Protein AF-A0A1H8PLS5-F1 (afdb_monomer_lite)

Structure (mmCIF, N/CA/C/O backbone):
data_AF-A0A1H8PLS5-F1
#
_entry.id   AF-A0A1H8PLS5-F1
#
loop_
_atom_site.group_PDB
_atom_site.id
_atom_site.type_symbol
_atom_site.label_atom_id
_atom_site.label_alt_id
_atom_site.label_comp_id
_atom_site.label_asym_id
_atom_site.label_entity_id
_atom_site.label_seq_id
_atom_site.pdbx_PDB_ins_code
_atom_site.Cartn_x
_atom_site.Cartn_y
_atom_site.Cartn_z
_atom_site.occupancy
_atom_site.B_iso_or_equiv
_atom_site.auth_seq_id
_atom_site.auth_comp_id
_atom_site.auth_asym_id
_atom_site.auth_atom_id
_atom_site.pdbx_PDB_model_num
ATOM 1 N N . MET A 1 1 ? 8.057 19.705 -5.023 1.00 42.19 1 MET A N 1
ATOM 2 C CA . MET A 1 1 ? 7.610 18.480 -5.719 1.00 42.19 1 MET A CA 1
ATOM 3 C C . MET A 1 1 ? 6.935 17.615 -4.670 1.00 42.19 1 MET A C 1
ATOM 5 O O . MET A 1 1 ? 7.530 17.405 -3.623 1.00 42.19 1 MET A O 1
ATOM 9 N N . ASN A 1 2 ? 5.665 17.257 -4.862 1.00 48.56 2 ASN A N 1
ATOM 10 C CA . ASN A 1 2 ? 4.940 16.417 -3.905 1.00 48.56 2 ASN A CA 1
ATOM 11 C C . ASN A 1 2 ? 5.481 14.987 -4.045 1.00 48.56 2 ASN A C 1
ATOM 13 O O . ASN A 1 2 ? 5.076 14.272 -4.957 1.00 48.56 2 ASN A O 1
ATOM 17 N N . ASN A 1 3 ? 6.429 14.597 -3.190 1.00 67.56 3 ASN A N 1
ATOM 18 C CA . ASN A 1 3 ? 7.031 13.259 -3.172 1.00 67.56 3 ASN A CA 1
ATOM 19 C C . ASN A 1 3 ? 6.062 12.256 -2.527 1.00 67.56 3 ASN A C 1
ATOM 21 O O . ASN A 1 3 ? 6.314 11.732 -1.446 1.00 67.56 3 ASN A O 1
ATOM 25 N N . ASN A 1 4 ? 4.905 12.047 -3.153 1.00 84.88 4 ASN A N 1
ATOM 26 C CA . ASN A 1 4 ? 3.955 11.036 -2.717 1.00 84.88 4 ASN A CA 1
ATOM 27 C C . ASN A 1 4 ? 4.477 9.651 -3.148 1.00 84.88 4 ASN A C 1
ATOM 29 O O . ASN A 1 4 ? 4.513 9.389 -4.354 1.00 84.88 4 ASN A O 1
ATOM 33 N N . PRO A 1 5 ? 4.827 8.746 -2.214 1.00 87.62 5 PRO A N 1
ATOM 34 C CA . PRO A 1 5 ? 5.340 7.423 -2.565 1.00 87.62 5 PRO A CA 1
ATOM 35 C C . PRO A 1 5 ? 4.354 6.612 -3.416 1.00 87.62 5 PRO A C 1
ATOM 37 O O . PRO A 1 5 ? 4.775 5.865 -4.296 1.00 87.62 5 PRO A O 1
ATOM 40 N N . LEU A 1 6 ? 3.041 6.799 -3.236 1.00 89.12 6 LEU A N 1
ATOM 41 C CA . LEU A 1 6 ? 2.042 6.126 -4.069 1.00 89.12 6 LEU A CA 1
ATOM 42 C C . LEU A 1 6 ? 2.037 6.619 -5.514 1.00 89.12 6 LEU A C 1
ATOM 44 O O . LEU A 1 6 ? 1.753 5.830 -6.409 1.00 89.12 6 LEU A O 1
ATOM 48 N N . SER A 1 7 ? 2.371 7.887 -5.764 1.00 89.44 7 SER A N 1
ATOM 49 C CA . SER A 1 7 ? 2.476 8.399 -7.133 1.00 89.44 7 SER A CA 1
ATOM 50 C C . SER A 1 7 ? 3.635 7.741 -7.880 1.00 89.44 7 SER A C 1
ATOM 52 O O . SER A 1 7 ? 3.464 7.357 -9.032 1.00 89.44 7 SER A O 1
ATOM 54 N N . THR A 1 8 ? 4.774 7.532 -7.214 1.00 88.62 8 THR A N 1
ATOM 55 C CA . THR A 1 8 ? 5.902 6.783 -7.787 1.00 88.62 8 THR A CA 1
ATOM 56 C C . THR A 1 8 ? 5.527 5.323 -8.041 1.00 88.62 8 THR A C 1
ATOM 58 O O . THR A 1 8 ? 5.780 4.804 -9.124 1.00 88.62 8 THR A O 1
ATOM 61 N N . LEU A 1 9 ? 4.881 4.663 -7.073 1.00 88.75 9 LEU A N 1
ATOM 62 C CA . LEU A 1 9 ? 4.518 3.247 -7.189 1.00 88.75 9 LEU A CA 1
ATOM 63 C C . LEU A 1 9 ? 3.432 2.990 -8.240 1.00 88.75 9 LEU A C 1
ATOM 65 O O . LEU A 1 9 ? 3.482 1.958 -8.900 1.00 88.75 9 LEU A O 1
ATOM 69 N N . ALA A 1 10 ? 2.493 3.916 -8.455 1.00 88.81 10 ALA A N 1
ATOM 70 C CA . ALA A 1 10 ? 1.381 3.749 -9.396 1.00 88.81 10 ALA A CA 1
ATOM 71 C C . ALA A 1 10 ? 1.820 3.386 -10.825 1.00 88.81 10 ALA A C 1
ATOM 73 O O . ALA A 1 10 ? 1.112 2.655 -11.511 1.00 88.81 10 ALA A O 1
ATOM 74 N N . HIS A 1 11 ? 2.997 3.846 -11.261 1.00 88.12 11 HIS A N 1
ATOM 75 C CA . HIS A 1 11 ? 3.557 3.516 -12.576 1.00 88.12 11 HIS A CA 1
ATOM 76 C C . HIS A 1 11 ? 3.993 2.053 -12.720 1.00 88.12 11 HIS A C 1
ATOM 78 O O . HIS A 1 11 ? 4.123 1.560 -13.839 1.00 88.12 11 HIS A O 1
ATOM 84 N N . TYR A 1 12 ? 4.221 1.372 -11.599 1.00 88.44 12 TYR A N 1
ATOM 85 C CA . TYR A 1 12 ? 4.785 0.026 -11.548 1.00 88.44 12 TYR A CA 1
ATOM 86 C C . TYR A 1 12 ? 3.818 -0.999 -10.961 1.00 88.44 12 TYR A C 1
ATOM 88 O O . TYR A 1 12 ? 4.099 -2.193 -10.993 1.00 88.44 12 TYR A O 1
ATOM 96 N N . LEU A 1 13 ? 2.681 -0.564 -10.424 1.00 89.62 13 LEU A N 1
ATOM 97 C CA . LEU A 1 13 ? 1.683 -1.460 -9.863 1.00 89.62 13 LEU A CA 1
ATOM 98 C C . LEU A 1 13 ? 0.885 -2.155 -10.966 1.00 89.62 13 LEU A C 1
ATOM 100 O O . LEU A 1 13 ? 0.333 -1.516 -11.862 1.00 89.62 13 LEU A O 1
ATOM 104 N N . THR A 1 14 ? 0.777 -3.477 -10.870 1.00 86.00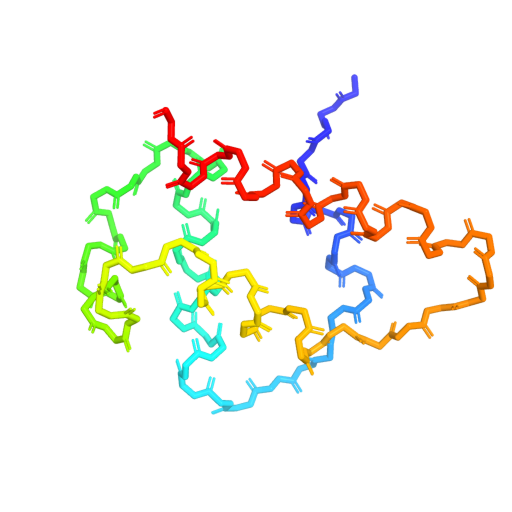 14 THR A N 1
ATOM 105 C CA . THR A 1 14 ? -0.110 -4.254 -11.734 1.00 86.00 14 THR A CA 1
ATOM 106 C C . THR A 1 14 ? -1.519 -4.308 -11.149 1.00 86.00 14 THR A C 1
ATOM 108 O O . THR A 1 14 ? -1.662 -4.545 -9.946 1.00 86.00 14 THR A O 1
ATOM 111 N N . PRO A 1 15 ? -2.576 -4.159 -11.971 1.00 84.25 15 PRO A N 1
ATOM 112 C CA . PRO A 1 15 ? -3.944 -4.380 -11.521 1.00 84.25 15 PRO A CA 1
ATOM 113 C C . PRO A 1 15 ? -4.094 -5.767 -10.891 1.00 84.25 15 PRO A C 1
ATOM 115 O O . PRO A 1 15 ? -3.695 -6.772 -11.478 1.00 84.25 15 PRO A O 1
ATOM 118 N N . SER A 1 16 ? -4.692 -5.822 -9.705 1.00 86.44 16 SER A N 1
ATOM 119 C CA . SER A 1 16 ? -4.833 -7.055 -8.938 1.00 86.44 16 SER A CA 1
ATOM 120 C C . SER A 1 16 ? -6.199 -7.127 -8.281 1.00 86.44 16 SER A C 1
ATOM 122 O O . SER A 1 16 ? -6.675 -6.155 -7.699 1.00 86.44 16 SER A O 1
ATOM 124 N N . HIS A 1 17 ? -6.817 -8.305 -8.345 1.00 87.56 17 HIS A N 1
ATOM 125 C CA . HIS A 1 17 ? -8.077 -8.597 -7.656 1.00 87.56 17 HIS A CA 1
ATOM 126 C C . HIS A 1 17 ? -7.844 -9.152 -6.244 1.00 87.56 17 HIS A C 1
ATOM 128 O O . HIS A 1 17 ? -8.788 -9.588 -5.588 1.00 87.56 17 HIS A O 1
ATOM 134 N N . ASN A 1 18 ? -6.592 -9.175 -5.774 1.00 90.88 18 ASN A N 1
ATOM 135 C CA . ASN A 1 18 ? -6.269 -9.673 -4.448 1.00 90.88 18 ASN A CA 1
ATOM 136 C C . ASN A 1 18 ? -6.866 -8.732 -3.377 1.00 90.88 18 ASN A C 1
ATOM 138 O O . ASN A 1 18 ? -6.453 -7.571 -3.292 1.00 90.88 18 ASN A O 1
ATOM 142 N N . PRO A 1 19 ? -7.800 -9.206 -2.531 1.00 90.62 19 PRO A N 1
ATOM 143 C CA . PRO A 1 19 ? -8.443 -8.363 -1.526 1.00 90.62 19 PRO A CA 1
ATOM 144 C C . PRO A 1 19 ? -7.450 -7.811 -0.498 1.00 90.62 19 PRO A C 1
ATOM 146 O O . PRO A 1 19 ? -7.637 -6.693 -0.024 1.00 90.62 19 PRO A O 1
ATOM 149 N N . ALA A 1 20 ? -6.371 -8.543 -0.193 1.00 91.25 20 ALA A N 1
ATOM 150 C CA . ALA A 1 20 ? -5.312 -8.042 0.675 1.00 91.25 20 ALA A CA 1
ATOM 151 C C . ALA A 1 20 ? -4.591 -6.858 0.021 1.00 91.25 20 ALA A C 1
ATOM 153 O O . ALA A 1 20 ? -4.422 -5.824 0.653 1.00 91.25 20 ALA A O 1
ATOM 154 N N . TYR A 1 21 ? -4.239 -6.947 -1.261 1.00 93.00 21 TYR A N 1
ATOM 155 C CA . TYR A 1 21 ? -3.613 -5.827 -1.967 1.00 93.00 21 TYR A CA 1
ATOM 156 C C . TYR A 1 21 ? -4.507 -4.580 -1.994 1.00 93.00 21 TYR A C 1
ATOM 158 O O . TYR A 1 21 ? -4.040 -3.482 -1.701 1.00 93.00 21 TYR A O 1
ATOM 166 N N . LEU A 1 22 ? -5.803 -4.743 -2.276 1.00 92.81 22 LEU A N 1
ATOM 167 C CA . LEU A 1 22 ? -6.751 -3.625 -2.267 1.00 92.81 22 LEU A CA 1
ATOM 168 C C . LEU A 1 22 ? -6.868 -2.989 -0.874 1.00 92.81 22 LEU A C 1
ATOM 170 O O . LEU A 1 22 ? -6.875 -1.766 -0.755 1.00 92.81 22 LEU A O 1
ATOM 174 N N . ALA A 1 23 ? -6.904 -3.806 0.181 1.00 93.94 23 ALA A N 1
ATOM 175 C CA . ALA A 1 23 ? -6.856 -3.323 1.558 1.00 93.94 23 ALA A CA 1
ATOM 176 C C . ALA A 1 23 ? -5.539 -2.579 1.850 1.00 93.94 23 ALA A C 1
ATOM 178 O O . ALA A 1 23 ? -5.559 -1.502 2.443 1.00 93.94 23 ALA A O 1
ATOM 179 N N . ALA A 1 24 ? -4.399 -3.094 1.379 1.00 94.38 24 ALA A N 1
ATOM 180 C CA . ALA A 1 24 ? -3.102 -2.443 1.545 1.00 94.38 24 ALA A CA 1
ATOM 181 C C . ALA A 1 24 ? -3.035 -1.084 0.836 1.00 94.38 24 ALA A C 1
ATOM 183 O O . ALA A 1 24 ? -2.552 -0.116 1.421 1.00 94.38 24 ALA A O 1
ATOM 184 N N . LEU A 1 25 ? -3.566 -0.988 -0.388 1.00 93.44 25 LEU A N 1
ATOM 185 C CA . LEU A 1 25 ? -3.675 0.272 -1.121 1.00 93.44 25 LEU A CA 1
ATOM 186 C C . LEU A 1 25 ? -4.516 1.295 -0.363 1.00 93.44 25 LEU A C 1
ATOM 188 O O . LEU A 1 25 ? -4.064 2.420 -0.178 1.00 93.44 25 LEU A O 1
ATOM 192 N N . ARG A 1 26 ? -5.693 0.909 0.143 1.00 93.44 26 ARG A N 1
ATOM 193 C CA . ARG A 1 26 ? -6.546 1.814 0.930 1.00 93.44 26 ARG A CA 1
ATOM 194 C C . ARG A 1 26 ? -5.853 2.300 2.202 1.00 93.44 26 ARG A C 1
ATOM 196 O O . ARG A 1 26 ? -5.951 3.480 2.540 1.00 93.44 26 ARG A O 1
ATOM 203 N N . ILE A 1 27 ? -5.109 1.426 2.885 1.00 93.69 27 ILE A N 1
ATOM 204 C CA . ILE A 1 27 ? -4.274 1.805 4.036 1.00 93.69 27 ILE A CA 1
ATOM 205 C C . ILE A 1 27 ? -3.199 2.813 3.624 1.00 93.69 27 ILE A C 1
ATOM 207 O O . ILE A 1 27 ? -3.039 3.844 4.281 1.00 93.69 27 ILE A O 1
ATOM 211 N N . ALA A 1 28 ? -2.476 2.541 2.539 1.00 92.75 28 ALA A N 1
ATOM 212 C CA . ALA A 1 28 ? -1.424 3.416 2.044 1.00 92.75 28 ALA A CA 1
ATOM 213 C C . ALA A 1 2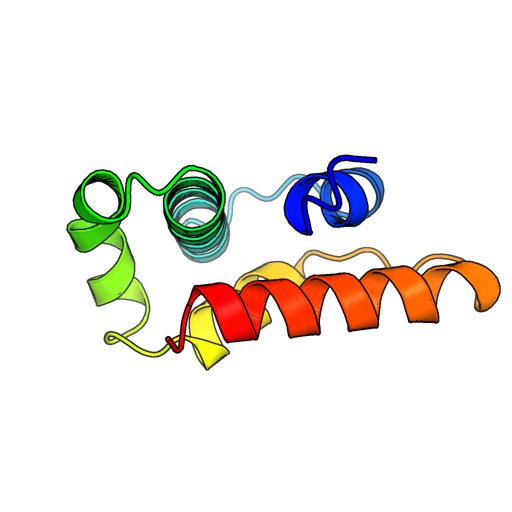8 ? -1.972 4.787 1.617 1.00 92.75 28 ALA A C 1
ATOM 215 O O . ALA A 1 28 ? -1.405 5.818 1.976 1.00 92.75 28 ALA A O 1
ATOM 216 N N . GLU A 1 29 ? -3.106 4.820 0.915 1.00 92.00 29 GLU A N 1
ATOM 217 C CA . GLU A 1 29 ? -3.791 6.051 0.513 1.00 92.00 29 GLU A CA 1
ATOM 218 C C . GLU A 1 29 ? -4.226 6.864 1.732 1.00 92.00 29 GLU A C 1
ATOM 220 O O . GLU A 1 29 ? -4.028 8.081 1.784 1.00 92.00 29 GLU A O 1
ATOM 225 N N . ALA A 1 30 ? -4.777 6.200 2.749 1.00 91.69 30 ALA A N 1
ATOM 226 C CA . ALA A 1 30 ? -5.154 6.829 4.006 1.00 91.69 30 ALA A CA 1
ATOM 227 C C . ALA A 1 30 ? -3.937 7.394 4.759 1.00 91.69 30 ALA A C 1
ATOM 229 O O . ALA A 1 30 ? -4.033 8.474 5.343 1.00 91.69 30 ALA A O 1
ATOM 230 N N . ALA A 1 31 ? -2.791 6.708 4.731 1.00 90.19 31 ALA A N 1
ATOM 231 C CA . ALA A 1 31 ? -1.556 7.182 5.350 1.00 90.19 31 ALA A CA 1
ATOM 232 C C . ALA A 1 31 ? -0.990 8.415 4.632 1.00 90.19 31 ALA A C 1
ATOM 234 O O . ALA A 1 31 ? -0.698 9.417 5.281 1.00 90.19 31 ALA A O 1
ATOM 235 N N . VAL A 1 32 ? -0.920 8.377 3.299 1.00 89.69 32 VAL A N 1
ATOM 236 C CA . VAL A 1 32 ? -0.460 9.496 2.459 1.00 89.69 32 VAL A CA 1
ATOM 237 C C . VAL A 1 32 ? -1.377 10.717 2.583 1.00 89.69 32 VAL A C 1
ATOM 239 O O . VAL A 1 32 ? -0.901 11.846 2.649 1.00 89.69 32 VAL A O 1
ATOM 242 N N . SER A 1 33 ? -2.695 10.510 2.620 1.00 88.31 33 SER A N 1
ATOM 243 C CA . SER A 1 33 ? -3.685 11.595 2.702 1.00 88.31 33 SER A CA 1
ATOM 244 C C . SER A 1 33 ? -3.958 12.095 4.126 1.00 88.31 33 SER A C 1
ATOM 246 O O . SER A 1 33 ? -4.760 13.013 4.306 1.00 88.31 33 SER A O 1
ATOM 248 N N . GLY A 1 34 ? -3.346 11.484 5.148 1.00 84.81 34 GLY A N 1
ATOM 249 C CA . GLY A 1 34 ? -3.604 11.787 6.559 1.00 84.81 34 GLY A CA 1
ATOM 250 C C . GLY A 1 34 ? -4.974 11.318 7.074 1.00 84.81 34 GLY A C 1
ATOM 251 O O . GLY A 1 34 ? -5.355 11.636 8.198 1.00 84.81 34 GLY A O 1
ATOM 252 N N . ARG A 1 35 ? -5.728 10.537 6.292 1.00 84.12 35 ARG A N 1
ATOM 253 C CA . ARG A 1 35 ? -7.075 10.036 6.623 1.00 84.12 35 ARG A CA 1
ATOM 254 C C . ARG A 1 35 ? -7.053 8.624 7.215 1.00 84.12 35 ARG A C 1
ATOM 256 O O . ARG A 1 35 ? -7.885 7.791 6.863 1.00 84.12 35 ARG A O 1
ATOM 263 N N . ARG A 1 36 ? -6.124 8.342 8.137 1.00 78.56 36 ARG A N 1
ATOM 264 C CA . ARG A 1 36 ? -5.881 6.990 8.697 1.00 78.56 36 ARG A CA 1
ATOM 265 C C . ARG A 1 36 ? -7.138 6.286 9.232 1.00 78.56 36 ARG A C 1
ATOM 267 O O . ARG A 1 36 ? -7.250 5.071 9.095 1.00 78.56 36 ARG A O 1
ATOM 274 N N . ALA A 1 37 ? -8.101 7.032 9.780 1.00 75.06 37 ALA A N 1
ATOM 275 C CA . ALA A 1 37 ? -9.354 6.480 10.303 1.00 75.06 37 ALA A CA 1
ATOM 276 C C . ALA A 1 37 ? -10.183 5.720 9.247 1.00 75.06 37 ALA A C 1
ATOM 278 O O . ALA A 1 37 ? -10.874 4.765 9.591 1.00 75.06 37 ALA A O 1
ATOM 279 N N . ALA A 1 38 ? -10.085 6.097 7.967 1.00 76.25 38 ALA A N 1
ATOM 280 C CA . ALA A 1 38 ? -10.835 5.459 6.885 1.00 76.25 38 ALA A CA 1
ATOM 281 C C . ALA A 1 38 ? -10.360 4.028 6.570 1.00 76.25 38 ALA A C 1
ATOM 283 O O . ALA A 1 38 ? -11.128 3.246 6.020 1.00 76.25 38 ALA A O 1
ATOM 284 N N . ALA A 1 39 ? -9.125 3.674 6.943 1.00 86.25 39 ALA A N 1
ATOM 285 C CA . ALA A 1 39 ? -8.531 2.368 6.658 1.00 86.25 39 ALA A CA 1
ATOM 286 C C . ALA A 1 39 ? -8.405 1.466 7.898 1.00 86.25 39 ALA A C 1
ATOM 288 O O . ALA A 1 39 ? -7.794 0.402 7.827 1.00 86.25 39 ALA A O 1
ATOM 289 N N . LEU A 1 40 ? -8.972 1.859 9.047 1.00 82.75 40 LEU A N 1
ATOM 290 C CA . LEU A 1 40 ? -8.817 1.121 10.309 1.00 82.75 40 LEU A CA 1
ATOM 291 C C . LEU A 1 40 ? -9.322 -0.331 10.218 1.00 82.75 40 LEU A C 1
ATOM 293 O O . LEU A 1 40 ? -8.723 -1.232 10.795 1.00 82.75 40 LEU A O 1
ATOM 297 N N . ALA A 1 41 ? -10.402 -0.567 9.469 1.00 86.31 41 ALA A N 1
ATOM 298 C CA . ALA A 1 41 ? -10.933 -1.912 9.250 1.00 86.31 41 ALA A CA 1
ATOM 299 C C . ALA A 1 41 ? -9.982 -2.784 8.409 1.00 86.31 41 ALA A C 1
ATOM 301 O O . ALA A 1 41 ? -9.831 -3.973 8.682 1.00 86.31 41 ALA A O 1
ATOM 302 N N . ASP A 1 42 ? -9.301 -2.187 7.429 1.00 91.69 42 ASP A N 1
ATOM 303 C CA . ASP A 1 42 ? -8.338 -2.884 6.573 1.00 91.69 42 ASP A CA 1
ATOM 304 C C . ASP A 1 42 ? -7.067 -3.266 7.347 1.00 91.69 4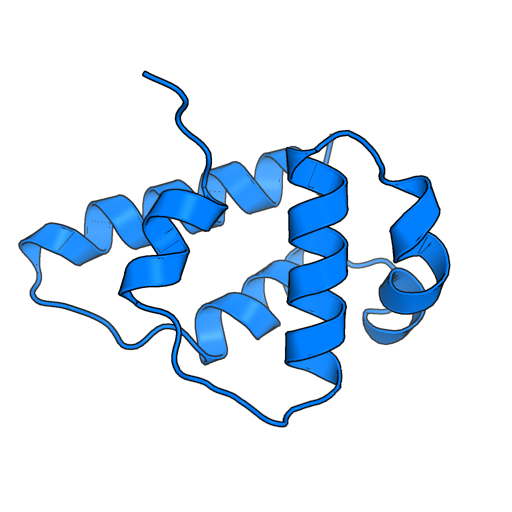2 ASP A C 1
ATOM 306 O O . ASP A 1 42 ? -6.468 -4.305 7.078 1.00 91.69 42 ASP A O 1
ATOM 310 N N . TRP A 1 43 ? -6.674 -2.489 8.362 1.00 90.44 43 TRP A N 1
ATOM 311 C CA . TRP A 1 43 ? -5.518 -2.805 9.212 1.00 90.44 43 TRP A CA 1
ATOM 312 C C . TRP A 1 43 ? -5.626 -4.165 9.914 1.00 90.44 43 TRP A C 1
ATOM 314 O O . TRP A 1 43 ? -4.611 -4.845 10.104 1.00 90.44 43 TRP A O 1
ATOM 324 N N . LEU A 1 44 ? -6.847 -4.607 10.235 1.00 89.19 44 LEU A N 1
ATOM 325 C CA . LEU A 1 44 ? -7.094 -5.921 10.831 1.00 89.19 44 LEU A CA 1
ATOM 326 C C . LEU A 1 44 ? -6.712 -7.069 9.889 1.00 89.19 44 LEU A C 1
ATOM 328 O O . LEU A 1 44 ? -6.206 -8.087 10.360 1.00 89.19 44 LEU A O 1
ATOM 332 N N . VAL A 1 45 ? -6.862 -6.890 8.570 1.00 91.06 45 VAL A N 1
ATOM 333 C CA . VAL A 1 45 ? -6.439 -7.871 7.548 1.00 91.06 45 VAL A CA 1
ATOM 334 C C . VAL A 1 45 ? -4.940 -8.165 7.664 1.00 91.06 45 VAL A C 1
ATOM 336 O O . VAL A 1 45 ? -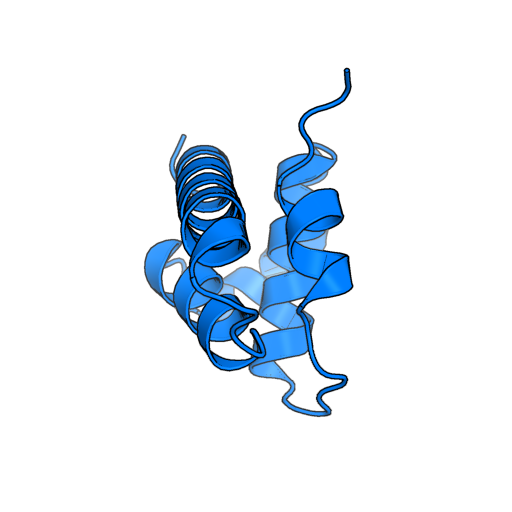4.490 -9.283 7.423 1.00 91.06 45 VAL A O 1
ATOM 339 N N . PHE A 1 46 ? -4.167 -7.172 8.105 1.00 91.50 46 PHE A N 1
ATOM 340 C CA . PHE A 1 46 ? -2.717 -7.247 8.255 1.00 91.50 46 PHE A CA 1
ATOM 341 C C . PHE A 1 46 ? -2.257 -7.509 9.688 1.00 91.50 46 PHE A C 1
ATOM 343 O O . PHE A 1 46 ? -1.051 -7.522 9.945 1.00 91.50 46 PHE A O 1
ATOM 350 N N . GLY A 1 47 ? -3.186 -7.727 10.624 1.00 90.25 47 GLY A N 1
ATOM 351 C CA . GLY A 1 47 ? -2.869 -7.880 12.042 1.00 90.25 47 GLY A CA 1
ATOM 352 C C . GLY A 1 47 ? -2.155 -6.655 12.616 1.00 90.25 47 GLY A C 1
ATOM 353 O O . GLY A 1 47 ? -1.241 -6.813 13.419 1.00 90.25 47 GLY A O 1
ATOM 354 N N . ASN A 1 48 ? -2.524 -5.452 12.159 1.00 89.00 48 ASN A N 1
ATOM 355 C CA . ASN A 1 48 ? -1.911 -4.181 12.555 1.00 89.00 48 ASN A CA 1
ATOM 356 C C . ASN A 1 48 ? -0.391 -4.112 12.306 1.00 89.00 48 ASN A C 1
ATOM 358 O O . ASN A 1 48 ? 0.328 -3.457 13.054 1.00 89.00 48 ASN A O 1
ATOM 362 N N . ASN A 1 49 ? 0.115 -4.799 11.273 1.00 91.62 49 ASN A N 1
ATOM 363 C CA . ASN A 1 49 ? 1.541 -4.836 10.955 1.00 91.62 49 ASN A CA 1
ATOM 364 C C . ASN A 1 49 ? 1.866 -4.007 9.692 1.00 91.62 49 ASN A C 1
ATOM 366 O O . ASN A 1 49 ? 1.586 -4.469 8.580 1.00 91.62 49 ASN A O 1
ATOM 370 N N . PRO A 1 50 ? 2.515 -2.832 9.835 1.00 90.12 50 PRO A N 1
ATOM 371 C CA . PRO A 1 50 ? 2.903 -1.970 8.715 1.00 90.12 50 PRO A CA 1
ATOM 372 C C . PRO A 1 50 ? 3.758 -2.671 7.657 1.00 90.12 50 PRO A C 1
ATOM 374 O O . PRO A 1 50 ? 3.581 -2.450 6.461 1.00 90.12 50 PRO A O 1
ATOM 377 N N . ALA A 1 51 ? 4.666 -3.558 8.073 1.00 91.12 51 ALA A N 1
ATOM 378 C CA . ALA A 1 51 ? 5.544 -4.261 7.145 1.00 91.12 51 ALA A CA 1
ATOM 379 C C . ALA A 1 51 ? 4.747 -5.171 6.203 1.00 91.12 51 ALA A C 1
ATOM 381 O O . ALA A 1 51 ? 5.059 -5.236 5.019 1.00 91.12 51 ALA A O 1
ATOM 382 N N . ARG A 1 52 ? 3.685 -5.820 6.701 1.00 94.06 52 ARG A N 1
ATOM 383 C CA . ARG A 1 52 ? 2.831 -6.685 5.872 1.00 94.06 52 ARG A CA 1
ATOM 384 C C . ARG A 1 52 ? 2.019 -5.896 4.846 1.00 94.06 52 ARG A C 1
ATOM 386 O O . ARG A 1 52 ? 1.822 -6.389 3.742 1.00 94.06 52 ARG A O 1
ATOM 393 N N . VAL A 1 53 ? 1.593 -4.679 5.191 1.00 93.25 53 VAL A N 1
ATOM 394 C CA . VAL A 1 53 ? 0.928 -3.758 4.252 1.00 93.25 53 VAL A CA 1
ATOM 395 C C . VAL A 1 53 ? 1.874 -3.416 3.101 1.00 93.25 53 VAL A C 1
ATOM 397 O O . VAL A 1 53 ? 1.515 -3.558 1.935 1.00 93.25 53 VAL A O 1
ATOM 400 N N . VAL A 1 54 ? 3.108 -3.022 3.426 1.00 93.19 54 VAL A N 1
ATOM 401 C CA . VAL A 1 54 ? 4.122 -2.667 2.423 1.00 93.19 54 VAL A CA 1
ATOM 402 C C . VAL A 1 54 ? 4.500 -3.877 1.569 1.00 93.19 54 VAL A C 1
ATOM 404 O O . VAL A 1 54 ? 4.595 -3.740 0.353 1.00 93.19 54 VAL A O 1
ATOM 407 N N . SER A 1 55 ? 4.650 -5.066 2.163 1.00 93.81 55 SER A N 1
ATOM 408 C CA . SER A 1 55 ? 4.904 -6.306 1.416 1.00 93.81 55 SER A CA 1
ATOM 409 C C . SER A 1 55 ? 3.791 -6.622 0.419 1.00 93.81 55 SER A C 1
ATOM 411 O O . SER A 1 55 ? 4.088 -6.901 -0.734 1.00 93.81 55 SER A O 1
ATOM 413 N N . ALA A 1 56 ? 2.521 -6.495 0.814 1.00 93.62 56 ALA A N 1
ATOM 414 C CA . ALA A 1 56 ? 1.402 -6.756 -0.092 1.00 93.62 56 ALA A CA 1
ATOM 415 C C . ALA A 1 56 ? 1.374 -5.809 -1.303 1.00 93.62 56 ALA A C 1
ATOM 417 O O . ALA A 1 56 ? 0.926 -6.201 -2.379 1.00 93.62 56 ALA A O 1
ATOM 418 N N . ILE A 1 57 ? 1.854 -4.571 -1.143 1.00 92.88 57 ILE A N 1
ATOM 419 C CA . ILE A 1 57 ? 2.018 -3.620 -2.250 1.00 92.88 57 ILE A CA 1
ATOM 420 C C . ILE A 1 57 ? 3.233 -4.001 -3.098 1.00 92.88 57 ILE A C 1
ATOM 422 O O . ILE A 1 57 ? 3.116 -4.053 -4.319 1.00 92.88 57 ILE A O 1
ATOM 426 N N . ALA A 1 58 ? 4.370 -4.302 -2.465 1.00 91.62 58 ALA A N 1
ATOM 427 C CA . ALA A 1 58 ? 5.603 -4.697 -3.143 1.00 91.62 58 ALA A CA 1
ATOM 428 C C . ALA A 1 58 ? 5.416 -5.947 -4.020 1.00 91.62 58 ALA A C 1
ATOM 430 O O . ALA A 1 58 ? 5.931 -5.986 -5.133 1.00 91.62 58 ALA A O 1
ATOM 431 N N . ASP A 1 59 ? 4.611 -6.914 -3.573 1.00 91.75 59 ASP A N 1
ATOM 432 C CA . ASP A 1 59 ? 4.282 -8.130 -4.328 1.00 91.75 59 ASP A CA 1
ATOM 433 C C . ASP A 1 59 ? 3.524 -7.849 -5.639 1.00 91.75 59 ASP A C 1
ATOM 435 O O . ASP A 1 59 ? 3.450 -8.719 -6.504 1.00 91.75 59 ASP A O 1
ATOM 439 N N . GLN A 1 60 ? 2.928 -6.660 -5.793 1.00 92.06 60 GLN A N 1
ATOM 440 C CA . GLN A 1 60 ? 2.245 -6.226 -7.020 1.00 92.06 60 GLN A CA 1
ATOM 441 C C . GLN A 1 60 ? 3.063 -5.223 -7.845 1.00 92.06 60 GLN A C 1
ATOM 443 O O . GLN A 1 60 ? 2.559 -4.687 -8.833 1.00 92.06 60 GLN A O 1
ATOM 448 N N . VAL A 1 61 ? 4.307 -4.934 -7.455 1.00 89.75 61 VAL A N 1
ATOM 449 C CA . VAL A 1 61 ? 5.188 -4.055 -8.223 1.00 89.75 61 VAL A CA 1
ATOM 450 C C . VAL A 1 61 ? 5.854 -4.855 -9.342 1.00 89.75 61 VAL A C 1
ATOM 452 O O . VAL A 1 61 ? 6.715 -5.702 -9.106 1.00 89.75 61 VAL A O 1
ATOM 455 N N . MET A 1 62 ? 5.500 -4.546 -10.588 1.00 86.06 62 MET A N 1
ATOM 456 C CA . MET A 1 62 ? 6.253 -4.971 -11.761 1.00 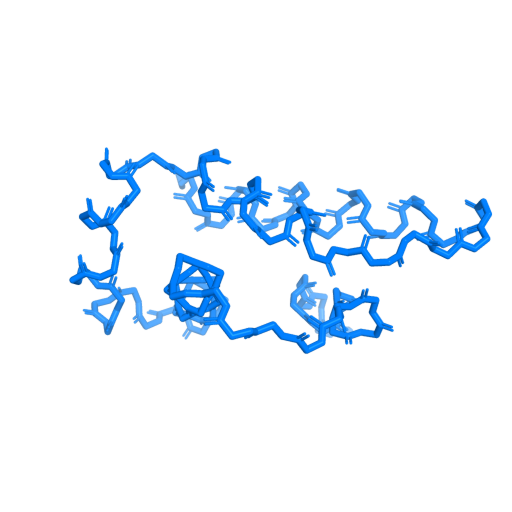86.06 62 MET A CA 1
ATOM 457 C C . MET A 1 62 ? 7.574 -4.205 -11.796 1.00 86.06 62 MET A C 1
ATOM 459 O O . MET A 1 62 ? 7.600 -3.001 -12.056 1.00 86.06 62 MET A O 1
ATOM 463 N N . MET A 1 63 ? 8.681 -4.897 -11.518 1.00 77.44 63 MET A N 1
ATOM 464 C CA . MET A 1 63 ? 9.990 -4.252 -11.478 1.00 77.44 63 MET A CA 1
ATOM 465 C C . MET A 1 63 ? 10.397 -3.710 -12.859 1.00 77.44 63 MET A C 1
ATOM 467 O O . MET A 1 63 ? 10.467 -4.478 -13.822 1.00 77.44 63 MET A O 1
ATOM 471 N N . PRO A 1 64 ? 10.710 -2.407 -12.958 1.00 70.06 64 PRO A N 1
ATOM 472 C CA . PRO A 1 64 ? 11.223 -1.795 -14.178 1.00 70.06 64 PRO A CA 1
ATOM 473 C C . PRO A 1 64 ? 12.729 -2.067 -14.367 1.00 70.06 64 PRO A C 1
ATOM 475 O O . PRO A 1 64 ? 13.364 -2.783 -13.586 1.00 70.06 64 PRO A O 1
ATOM 478 N N . ALA A 1 65 ? 13.315 -1.472 -15.413 1.00 77.44 65 ALA A N 1
ATOM 479 C CA . ALA A 1 65 ? 14.764 -1.449 -15.638 1.00 77.44 65 ALA A CA 1
ATOM 480 C C . ALA A 1 65 ? 15.544 -1.001 -14.381 1.00 77.44 65 ALA A C 1
ATOM 482 O O . ALA A 1 65 ? 15.005 -0.274 -13.545 1.00 77.44 65 ALA A O 1
ATOM 483 N N . ASP A 1 66 ? 16.818 -1.405 -14.256 1.00 78.00 66 ASP A N 1
ATOM 484 C CA . ASP A 1 66 ? 17.671 -1.132 -13.081 1.00 78.00 66 ASP A CA 1
ATOM 485 C C . ASP A 1 66 ? 17.606 0.323 -12.589 1.00 78.00 66 ASP A C 1
ATOM 487 O O . ASP A 1 66 ? 17.559 0.560 -11.383 1.00 78.00 66 ASP A O 1
ATOM 491 N N . SER A 1 67 ? 17.532 1.285 -13.513 1.00 75.25 67 SER A N 1
ATOM 492 C CA . SER A 1 67 ? 17.477 2.720 -13.218 1.00 75.25 67 SER A CA 1
ATOM 493 C C . SER A 1 67 ? 16.271 3.151 -12.378 1.00 75.25 67 SER A C 1
ATOM 495 O O . SER A 1 67 ? 16.397 4.094 -11.610 1.00 75.25 67 SER A O 1
ATOM 497 N N . ALA A 1 68 ? 15.131 2.467 -12.481 1.00 82.12 68 ALA A N 1
ATOM 498 C CA . ALA A 1 68 ? 13.908 2.814 -11.756 1.00 82.12 68 ALA A CA 1
ATOM 499 C C . ALA A 1 68 ? 13.685 1.959 -10.494 1.00 82.12 68 ALA A C 1
ATOM 501 O O . ALA A 1 68 ? 12.765 2.222 -9.718 1.00 82.12 68 ALA A O 1
ATOM 502 N N . ARG A 1 69 ? 14.531 0.946 -10.240 1.00 86.06 69 ARG A N 1
ATOM 503 C CA . ARG A 1 69 ? 14.445 0.154 -8.999 1.00 86.06 69 ARG A CA 1
ATOM 504 C C . ARG A 1 69 ? 14.731 0.995 -7.762 1.00 86.06 69 ARG A C 1
ATOM 506 O O . ARG A 1 69 ? 14.094 0.775 -6.739 1.00 86.06 69 ARG A O 1
ATOM 513 N N . VAL A 1 70 ? 15.671 1.936 -7.855 1.00 89.00 70 VAL A N 1
ATOM 514 C CA . VAL A 1 70 ? 16.021 2.830 -6.741 1.00 89.00 70 VAL A CA 1
ATOM 515 C C . VAL A 1 70 ? 14.795 3.640 -6.321 1.00 89.00 70 VAL A C 1
ATOM 517 O O . VAL A 1 70 ? 14.399 3.561 -5.162 1.00 89.00 70 VAL A O 1
ATOM 520 N N . ASP A 1 71 ? 14.117 4.283 -7.274 1.00 88.06 71 ASP A N 1
ATOM 521 C CA . ASP A 1 71 ? 12.910 5.078 -7.012 1.00 88.06 71 ASP A CA 1
ATOM 522 C C . ASP A 1 71 ? 11.785 4.244 -6.376 1.00 88.06 71 ASP A C 1
ATOM 524 O O . ASP A 1 71 ? 11.105 4.691 -5.451 1.00 88.06 71 ASP A O 1
ATOM 528 N N . VAL A 1 72 ? 11.592 3.007 -6.848 1.00 90.12 72 VAL A N 1
ATOM 529 C CA . VAL A 1 72 ? 10.595 2.079 -6.292 1.00 90.12 72 VAL A CA 1
ATOM 530 C C . VAL A 1 72 ? 10.929 1.712 -4.846 1.00 90.12 72 VAL A C 1
ATOM 532 O O . VAL A 1 72 ? 10.049 1.757 -3.984 1.00 90.12 72 VAL A O 1
ATOM 535 N N . TYR A 1 73 ? 12.182 1.359 -4.554 1.00 90.69 73 TYR A N 1
ATOM 536 C CA . TYR A 1 73 ? 12.590 1.004 -3.195 1.00 90.69 73 TYR A CA 1
ATOM 537 C C . TYR A 1 73 ? 12.529 2.196 -2.241 1.00 90.69 73 TYR A C 1
ATOM 539 O O . TYR A 1 73 ? 12.072 2.038 -1.107 1.00 90.69 73 TYR A O 1
ATOM 547 N N . GLU A 1 74 ? 12.917 3.388 -2.695 1.00 91.94 74 GLU A N 1
ATOM 548 C CA . GLU A 1 74 ? 12.768 4.619 -1.921 1.00 91.94 74 GLU A CA 1
ATOM 549 C C . GLU A 1 74 ? 11.296 4.908 -1.613 1.00 91.94 74 GLU A C 1
ATOM 551 O O . GLU A 1 74 ? 10.953 5.205 -0.467 1.00 91.94 74 GLU A O 1
ATOM 556 N N . ALA A 1 75 ? 10.400 4.740 -2.590 1.00 92.06 75 ALA A N 1
ATOM 557 C CA . ALA A 1 75 ? 8.967 4.927 -2.390 1.00 92.06 75 ALA A CA 1
ATOM 558 C C . ALA A 1 75 ? 8.369 3.910 -1.400 1.00 92.06 75 ALA A C 1
ATOM 560 O O . ALA A 1 75 ? 7.585 4.292 -0.529 1.00 92.06 75 ALA A O 1
ATOM 561 N N . LEU A 1 76 ? 8.761 2.632 -1.475 1.00 92.12 76 LEU A N 1
ATOM 562 C CA . LEU A 1 76 ? 8.351 1.613 -0.498 1.00 92.12 76 LEU A CA 1
ATOM 563 C C . LEU A 1 76 ? 8.878 1.931 0.911 1.00 92.12 76 LEU A C 1
ATOM 565 O O . LEU A 1 76 ? 8.154 1.761 1.895 1.00 92.12 76 LEU A O 1
ATOM 56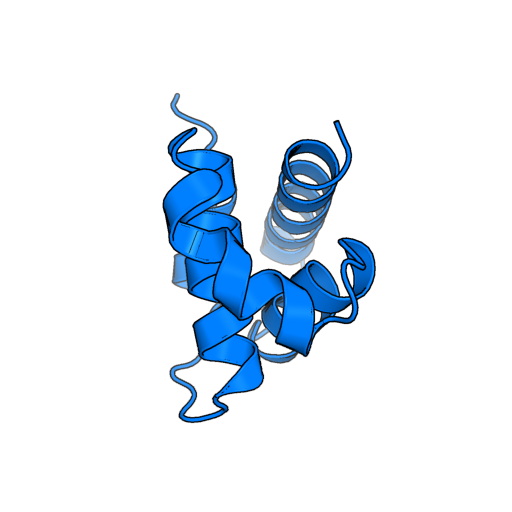9 N N . GLY A 1 77 ? 10.114 2.427 1.017 1.00 92.38 77 GLY A N 1
ATOM 570 C CA . GLY A 1 77 ? 10.711 2.868 2.278 1.00 92.38 77 GLY A CA 1
ATOM 571 C C . GLY A 1 77 ? 9.978 4.067 2.885 1.00 92.38 77 GLY A C 1
ATOM 572 O O . GLY A 1 77 ? 9.605 4.034 4.059 1.00 92.38 77 GLY A O 1
ATOM 573 N N . ALA A 1 78 ? 9.692 5.091 2.079 1.00 92.44 78 ALA A N 1
ATOM 574 C CA . ALA A 1 78 ? 8.922 6.258 2.500 1.00 92.44 78 ALA A CA 1
ATOM 575 C C . ALA A 1 78 ? 7.503 5.872 2.942 1.00 92.44 78 ALA A C 1
ATOM 577 O O . ALA A 1 78 ? 7.027 6.337 3.978 1.00 92.44 78 ALA A O 1
ATOM 578 N N . LEU A 1 79 ? 6.844 4.969 2.207 1.00 92.31 79 LEU A N 1
ATOM 579 C CA . LEU A 1 79 ? 5.531 4.455 2.587 1.00 92.31 79 LEU A CA 1
ATOM 580 C C . LEU A 1 79 ? 5.575 3.738 3.941 1.00 92.31 79 LEU A C 1
ATOM 582 O O . LEU A 1 79 ? 4.686 3.939 4.766 1.00 92.31 79 LEU A O 1
ATOM 586 N N . ARG A 1 80 ? 6.616 2.940 4.200 1.00 91.81 80 ARG A N 1
ATOM 587 C CA . ARG A 1 80 ? 6.790 2.287 5.499 1.00 91.81 80 ARG A CA 1
ATOM 588 C C . ARG A 1 80 ? 6.917 3.295 6.638 1.00 91.81 80 ARG A C 1
ATOM 590 O O . ARG A 1 80 ? 6.239 3.122 7.643 1.00 91.81 80 ARG A O 1
ATOM 597 N N . GLY A 1 81 ? 7.706 4.356 6.465 1.00 90.81 81 GLY A N 1
ATOM 598 C CA . GLY A 1 81 ? 7.827 5.423 7.466 1.00 90.81 81 GLY A CA 1
ATOM 599 C C . GLY A 1 81 ? 6.506 6.155 7.737 1.00 90.81 81 GLY A C 1
ATOM 600 O O . GLY A 1 81 ? 6.225 6.538 8.864 1.00 90.81 81 GLY A O 1
ATOM 601 N N . LEU A 1 82 ? 5.635 6.292 6.732 1.00 90.12 82 LEU A N 1
ATOM 602 C CA . LEU A 1 82 ? 4.295 6.863 6.929 1.00 90.12 82 LEU A CA 1
ATOM 603 C C . LEU A 1 82 ? 3.346 5.940 7.703 1.00 90.12 82 LEU A C 1
ATOM 605 O O . LEU A 1 82 ? 2.364 6.417 8.277 1.00 90.12 82 LEU A O 1
ATOM 609 N N . LEU A 1 83 ? 3.589 4.632 7.680 1.00 89.06 83 LEU A N 1
ATOM 610 C CA . LEU A 1 83 ? 2.763 3.624 8.342 1.00 89.06 83 LEU A CA 1
ATOM 611 C C . LEU A 1 83 ? 3.262 3.274 9.752 1.00 89.06 83 LEU A C 1
ATOM 613 O O . LEU A 1 83 ? 2.474 2.764 10.545 1.00 89.06 83 LEU A O 1
ATOM 617 N N . ASP A 1 84 ? 4.525 3.574 10.052 1.00 85.81 84 ASP A N 1
ATOM 618 C CA . ASP A 1 84 ? 5.212 3.326 11.325 1.00 85.81 84 ASP A CA 1
ATOM 619 C C . ASP A 1 84 ? 5.745 4.664 11.898 1.00 85.81 84 ASP A C 1
ATOM 621 O O . ASP A 1 84 ? 6.932 4.958 11.748 1.00 85.81 84 ASP A O 1
ATOM 625 N N . PRO A 1 85 ? 4.849 5.540 12.408 1.00 63.44 85 PRO A N 1
ATOM 626 C CA . PRO A 1 85 ? 5.170 6.911 12.824 1.00 63.44 85 PRO A CA 1
ATOM 627 C C . PRO A 1 85 ? 5.994 7.021 14.112 1.00 63.44 85 PRO A C 1
ATOM 629 O O . PRO A 1 85 ? 5.812 6.176 15.017 1.00 63.44 85 PRO A O 1
#

Sequence (85 aa):
MNNNPLSTLAHYLTPSHNPAYLAALRIAEAAVSGRRAAALADWLVFGNNPARVVSAIADQVMMPADSARVDVYEALGALRGLLDP

Foldseek 3Di:
DLLQLVVLQVVFFDDDPPVLLVLLVQCLVCLSVVNNVRSPVSCVVVVVDLVSSLVSSVVRGRDDPPVSVVSNVVSSVVSSVSSVD

Secondary structure (DSSP, 8-state):
----HHHHHHTTBPP---HHHHHHHHHHHHHHTT-GGGGHHHHHHTTT-HHHHHHHHHTTB----HHHHHHHHHHHHHHHHHH--

pLDDT: mean 87.04, std 8.87, range [42.19, 94.38]

Organism: NCBI:txid310780

Radius of gyration: 12.13 Å; chains: 1; bounding box: 29×28×28 Å